Protein AF-A0A1G8VSN8-F1 (afdb_monomer_lite)

Secondary structure (DSSP, 8-state):
--EEESTT--S-HHHHHHHHHHTS-TT-EEEEEESS--HHHHHHHHHHHT-EEEEEESSTT-SSEEEEEEEEE--TTSEEEE-TTS-HHHHHHHHHHHHHTPPTT-EEEEEESS--HHHHHHHHHHTGGGEEEEEEEEETTEEEEEEEE--

Organism: NCBI:txid890420

Radius of gyration: 15.01 Å; chains: 1; bounding box: 35×28×38 Å

Sequence (151 aa):
MTDLDLRERDGEYREAIFNALSARDVGDRLTVVADRDIDPHLARYQIERSEALDWTYAEPDAEPRRLQIRTCGERDGLGAVDVRDLRPQRRHEVLLETFDELDAGEGFVLINDHDPKPLYHRFDAEEGPEFTWEYRQKSPGEFRALVGKAQ

pLDDT: mean 85.53, std 7.64, range [48.34, 94.25]

InterPro domains:
  IPR018720 Domain of unknown function DUF2249 [PF10006] (4-70)
  IPR018720 Domain of unknown function DUF2249 [PF10006] (81-148)

Structure (mmCIF, N/CA/C/O backbone):
data_AF-A0A1G8VSN8-F1
#
_entry.id   AF-A0A1G8VSN8-F1
#
loop_
_atom_site.group_PDB
_atom_site.id
_atom_site.type_symbol
_atom_site.label_atom_id
_atom_site.label_alt_id
_atom_site.label_comp_id
_atom_site.label_asym_id
_atom_site.label_entity_id
_atom_site.label_seq_id
_atom_site.pdbx_PDB_ins_code
_atom_site.Cartn_x
_atom_site.Cartn_y
_atom_site.Cartn_z
_atom_site.occupancy
_atom_site.B_iso_or_equiv
_atom_site.auth_seq_id
_atom_site.auth_comp_id
_atom_site.auth_asym_id
_atom_site.auth_atom_id
_atom_site.pdbx_PDB_model_num
ATOM 1 N N . MET A 1 1 ? 7.308 -10.479 -22.991 1.00 48.34 1 MET A N 1
ATOM 2 C CA . MET A 1 1 ? 7.814 -10.027 -21.681 1.00 48.34 1 MET A CA 1
ATOM 3 C C . MET A 1 1 ? 7.767 -8.519 -21.765 1.00 48.34 1 MET A C 1
ATOM 5 O O . MET A 1 1 ? 8.497 -7.968 -22.573 1.00 48.34 1 MET A O 1
ATOM 9 N N . THR A 1 2 ? 6.757 -7.899 -21.166 1.00 54.28 2 THR A N 1
ATOM 10 C CA . THR A 1 2 ? 6.488 -6.475 -21.393 1.00 54.28 2 THR A CA 1
ATOM 11 C C . THR A 1 2 ? 7.025 -5.711 -20.196 1.00 54.28 2 THR A C 1
ATOM 13 O O . THR A 1 2 ? 6.462 -5.810 -19.104 1.00 54.28 2 THR A O 1
ATOM 16 N N . ASP A 1 3 ? 8.126 -5.008 -20.428 1.00 79.12 3 ASP A N 1
ATOM 17 C CA . ASP A 1 3 ? 8.790 -4.110 -19.493 1.00 79.12 3 ASP A CA 1
ATOM 18 C C . ASP A 1 3 ? 8.271 -2.682 -19.745 1.00 79.12 3 ASP A C 1
ATOM 20 O O . ASP A 1 3 ? 8.406 -2.151 -20.848 1.00 79.12 3 ASP A O 1
ATOM 24 N N . LEU A 1 4 ? 7.619 -2.077 -18.750 1.00 85.94 4 LEU A N 1
ATOM 25 C CA . LEU A 1 4 ? 7.284 -0.654 -18.739 1.00 85.94 4 LEU A CA 1
ATOM 26 C C . LEU A 1 4 ? 8.438 0.090 -18.068 1.00 85.94 4 LEU A C 1
ATOM 28 O O . LEU A 1 4 ? 8.640 -0.032 -16.861 1.00 85.94 4 LEU A O 1
ATOM 32 N N . ASP A 1 5 ? 9.195 0.853 -18.849 1.00 86.50 5 ASP A N 1
ATOM 33 C CA . ASP A 1 5 ? 10.232 1.735 -18.320 1.00 86.50 5 ASP A CA 1
ATOM 34 C C . ASP A 1 5 ? 9.651 3.133 -18.096 1.00 86.50 5 ASP A C 1
ATOM 36 O O . ASP A 1 5 ? 9.269 3.824 -19.042 1.00 86.50 5 ASP A O 1
ATOM 40 N N . LEU A 1 6 ? 9.539 3.524 -16.829 1.00 84.88 6 LEU A N 1
ATOM 41 C CA . LEU A 1 6 ? 9.045 4.836 -16.425 1.00 84.88 6 LEU A CA 1
ATOM 42 C C . LEU A 1 6 ? 10.158 5.886 -16.391 1.00 84.88 6 LEU A C 1
ATOM 44 O O . LEU A 1 6 ? 9.853 7.069 -16.364 1.00 84.88 6 LEU A O 1
ATOM 48 N N . ARG A 1 7 ? 11.434 5.489 -16.449 1.00 81.56 7 ARG A N 1
ATOM 49 C CA . ARG A 1 7 ? 12.573 6.425 -16.400 1.00 81.56 7 ARG A CA 1
ATOM 50 C C . ARG A 1 7 ? 12.702 7.262 -17.667 1.00 81.56 7 ARG A C 1
ATOM 52 O O . ARG A 1 7 ? 13.267 8.345 -17.635 1.00 81.56 7 ARG A O 1
ATOM 59 N N . GLU A 1 8 ? 12.209 6.738 -18.786 1.00 70.44 8 GLU A N 1
ATOM 60 C CA . GLU A 1 8 ? 12.252 7.411 -20.088 1.00 70.44 8 GLU A CA 1
ATOM 61 C C . GLU A 1 8 ? 11.010 8.281 -20.349 1.00 70.44 8 GLU A C 1
ATOM 63 O O . GLU A 1 8 ? 10.821 8.765 -21.465 1.00 70.44 8 GLU A O 1
ATOM 68 N N . ARG A 1 9 ? 10.130 8.455 -19.352 1.00 72.69 9 ARG A N 1
ATOM 69 C CA . ARG A 1 9 ? 8.869 9.190 -19.498 1.00 72.69 9 ARG A CA 1
ATOM 70 C C . ARG A 1 9 ? 8.888 10.476 -18.689 1.00 72.69 9 ARG A C 1
ATOM 72 O O . ARG A 1 9 ? 9.071 10.443 -17.480 1.00 72.69 9 ARG A O 1
ATOM 79 N N . ASP A 1 10 ? 8.607 11.595 -19.347 1.00 60.56 10 ASP A N 1
ATOM 80 C CA . ASP A 1 10 ? 8.426 12.879 -18.677 1.00 60.56 10 ASP A CA 1
ATOM 81 C C . ASP A 1 10 ? 6.974 13.032 -18.187 1.00 60.56 10 ASP A C 1
ATOM 83 O O . ASP A 1 10 ? 6.034 13.091 -18.974 1.00 60.56 10 ASP A O 1
ATOM 87 N N . GLY A 1 11 ? 6.789 13.104 -16.868 1.00 65.69 11 GLY A N 1
ATOM 88 C CA . GLY A 1 11 ? 5.605 13.680 -16.211 1.00 65.69 11 GLY A CA 1
ATOM 89 C C . GLY A 1 11 ? 4.333 12.823 -16.115 1.00 65.69 11 GLY A C 1
ATOM 90 O O . GLY A 1 11 ? 3.591 12.991 -15.153 1.00 65.69 11 GLY A O 1
ATOM 91 N N . GLU A 1 12 ? 4.083 11.884 -17.031 1.00 77.31 12 GLU A N 1
ATOM 92 C CA . GLU A 1 12 ? 2.798 11.149 -17.112 1.00 77.31 12 GLU A CA 1
ATOM 93 C C . GLU A 1 12 ? 2.873 9.696 -16.601 1.00 77.31 12 GLU A C 1
ATOM 95 O O . GLU A 1 12 ? 2.413 8.746 -17.240 1.00 77.31 12 GLU A O 1
ATOM 100 N N . TYR A 1 13 ? 3.464 9.498 -15.419 1.00 80.12 13 TYR A N 1
ATOM 101 C CA . TYR A 1 13 ? 3.669 8.165 -14.829 1.00 80.12 13 TYR A CA 1
ATOM 102 C C . TYR A 1 13 ? 2.355 7.447 -14.523 1.00 80.12 13 TYR A C 1
ATOM 104 O O . TYR A 1 13 ? 2.194 6.276 -14.873 1.00 80.12 13 TYR A O 1
ATOM 112 N N . ARG A 1 14 ? 1.398 8.158 -13.913 1.00 84.62 14 ARG A N 1
ATOM 113 C CA . ARG A 1 14 ? 0.086 7.606 -13.556 1.00 84.62 14 ARG A CA 1
ATOM 114 C C . ARG A 1 14 ? -0.635 7.073 -14.787 1.00 84.62 14 ARG A C 1
ATOM 116 O O . ARG A 1 14 ? -1.046 5.918 -14.797 1.00 84.62 14 ARG A O 1
ATOM 123 N N . GLU A 1 15 ? -0.755 7.884 -15.834 1.00 87.06 15 GLU A N 1
ATOM 124 C CA . GLU A 1 15 ? -1.462 7.475 -17.047 1.00 87.06 15 GLU A CA 1
ATOM 125 C C . GLU A 1 15 ? -0.763 6.291 -17.730 1.00 87.06 15 GLU A C 1
ATOM 127 O O . GLU A 1 15 ? -1.418 5.330 -18.135 1.00 87.06 15 GLU A O 1
ATOM 132 N N . ALA A 1 16 ? 0.573 6.301 -17.789 1.00 88.31 16 ALA A N 1
ATOM 133 C CA . ALA A 1 16 ? 1.341 5.195 -18.353 1.00 88.31 16 ALA A CA 1
ATOM 134 C C . ALA A 1 16 ? 1.110 3.876 -17.595 1.00 88.31 16 ALA A C 1
ATOM 136 O O . ALA A 1 16 ? 0.886 2.840 -18.226 1.00 88.31 16 ALA A O 1
ATOM 137 N N . ILE A 1 17 ? 1.128 3.913 -16.258 1.00 89.12 17 ILE A N 1
ATOM 138 C CA . ILE A 1 17 ? 0.837 2.756 -15.400 1.00 89.12 17 ILE A CA 1
ATOM 139 C C . ILE A 1 17 ? -0.596 2.275 -15.643 1.00 89.12 17 ILE A C 1
ATO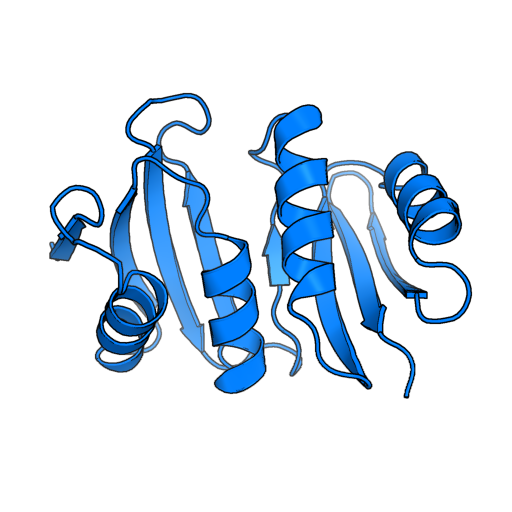M 141 O O . ILE A 1 17 ? -0.811 1.097 -15.927 1.00 89.12 17 ILE A O 1
ATOM 145 N N . PHE A 1 18 ? -1.568 3.186 -15.598 1.00 89.94 18 PHE A N 1
ATOM 146 C CA . PHE A 1 18 ? -2.983 2.864 -15.765 1.00 89.94 18 PHE A CA 1
ATOM 147 C C . PHE A 1 18 ? -3.257 2.226 -17.124 1.00 89.94 18 PHE A C 1
ATOM 149 O O . PHE A 1 18 ? -3.904 1.181 -17.187 1.00 89.94 18 PHE A O 1
ATOM 156 N N . ASN A 1 19 ? -2.736 2.803 -18.206 1.00 89.19 19 ASN A N 1
ATOM 157 C CA . ASN A 1 19 ? -2.885 2.262 -19.555 1.00 89.19 19 ASN A CA 1
ATOM 158 C C . ASN A 1 19 ? -2.220 0.884 -19.686 1.00 89.19 19 ASN A C 1
ATOM 160 O O . ASN A 1 19 ? -2.800 -0.028 -20.276 1.00 89.19 19 ASN A O 1
ATOM 164 N N . ALA A 1 20 ? -1.029 0.702 -19.106 1.00 89.38 20 ALA A N 1
ATOM 165 C CA . ALA A 1 20 ? -0.316 -0.572 -19.153 1.00 89.38 20 ALA A CA 1
ATOM 166 C C . ALA A 1 20 ? -1.026 -1.688 -18.370 1.00 89.38 20 ALA A C 1
ATOM 168 O O . ALA A 1 20 ? -0.967 -2.846 -18.792 1.00 89.38 20 ALA A O 1
ATOM 169 N N . LEU A 1 21 ? -1.669 -1.361 -17.248 1.00 88.38 21 LEU A N 1
ATOM 170 C CA . LEU A 1 21 ? -2.432 -2.311 -16.436 1.00 88.38 21 LEU A CA 1
ATOM 171 C C . LEU A 1 21 ? -3.806 -2.607 -17.047 1.00 88.38 21 LEU A C 1
ATOM 173 O O . LEU A 1 21 ? -4.178 -3.768 -17.146 1.00 88.38 21 LEU A O 1
ATOM 177 N N . SER A 1 22 ? -4.504 -1.588 -17.554 1.00 86.19 22 SER A N 1
ATOM 178 C CA . SER A 1 22 ? -5.846 -1.734 -18.150 1.00 86.19 22 SER A CA 1
ATOM 179 C C . SER A 1 22 ? -5.866 -2.598 -19.410 1.00 86.19 22 SER A C 1
ATOM 181 O O . SER A 1 22 ? -6.899 -3.148 -19.770 1.00 86.19 22 SER A O 1
ATOM 183 N N . ALA A 1 23 ? -4.746 -2.670 -20.129 1.00 86.44 23 ALA A N 1
ATOM 184 C CA . ALA A 1 23 ? -4.620 -3.469 -21.344 1.00 86.44 23 ALA A CA 1
ATOM 185 C C . ALA A 1 23 ? -4.331 -4.959 -21.072 1.00 86.44 23 ALA A C 1
ATOM 187 O O . ALA A 1 23 ? -4.045 -5.694 -22.018 1.00 86.44 23 ALA A O 1
ATOM 188 N N . ARG A 1 24 ? -4.323 -5.389 -19.804 1.00 85.62 24 ARG A N 1
ATOM 189 C CA . ARG A 1 24 ? -3.935 -6.739 -19.381 1.00 85.62 24 ARG A CA 1
ATOM 190 C C . ARG A 1 24 ? -5.102 -7.540 -18.840 1.00 85.62 24 ARG A C 1
ATOM 192 O O . ARG A 1 24 ? -6.012 -6.993 -18.227 1.00 85.62 24 ARG A O 1
ATOM 199 N N . ASP A 1 25 ? -4.996 -8.852 -18.995 1.00 86.06 25 ASP A N 1
ATOM 200 C CA . ASP A 1 25 ? -5.948 -9.798 -18.434 1.00 86.06 25 ASP A CA 1
ATOM 201 C C . ASP A 1 25 ? -5.573 -10.189 -16.995 1.00 86.06 25 ASP A C 1
ATOM 203 O O . ASP A 1 25 ? -4.428 -10.073 -16.541 1.00 86.06 25 ASP A O 1
ATOM 207 N N . VAL A 1 26 ? -6.549 -10.708 -16.251 1.00 86.19 26 VAL A N 1
ATOM 208 C CA . VAL A 1 26 ? -6.309 -11.251 -14.910 1.00 86.19 26 VAL A CA 1
ATOM 209 C C . VAL A 1 26 ? -5.305 -12.404 -14.980 1.00 86.19 26 VAL A C 1
ATOM 211 O O . VAL A 1 26 ? -5.484 -13.379 -15.706 1.00 86.19 26 VAL A O 1
ATOM 214 N N . GLY A 1 27 ? -4.262 -12.322 -14.160 1.00 85.69 27 GLY A N 1
ATOM 215 C CA . GLY A 1 27 ? -3.158 -13.273 -14.103 1.00 85.69 27 GLY A CA 1
ATOM 216 C C . GLY A 1 27 ? -1.904 -12.812 -14.844 1.00 85.69 27 GLY A C 1
ATOM 217 O O . GLY A 1 27 ? -0.832 -13.369 -14.574 1.00 85.69 27 GLY A O 1
ATOM 218 N N . ASP A 1 28 ? -2.010 -11.789 -15.694 1.00 89.56 28 ASP A N 1
ATOM 219 C CA . ASP A 1 28 ? -0.871 -11.230 -16.411 1.00 89.56 28 ASP A CA 1
ATOM 220 C C . ASP A 1 28 ? 0.132 -10.566 -15.475 1.00 89.56 28 ASP A C 1
ATOM 222 O O . ASP A 1 28 ? -0.187 -10.098 -14.379 1.00 89.56 28 ASP A O 1
ATOM 226 N N . ARG A 1 29 ? 1.382 -10.517 -15.946 1.00 90.44 29 ARG A N 1
ATOM 227 C CA . ARG A 1 29 ? 2.481 -9.841 -15.260 1.00 90.44 29 ARG A CA 1
ATOM 228 C C . ARG A 1 29 ? 2.990 -8.650 -16.063 1.00 90.44 29 ARG A C 1
ATOM 230 O O . ARG A 1 29 ? 3.116 -8.692 -17.293 1.00 90.44 29 ARG A O 1
ATOM 237 N N . LEU A 1 30 ? 3.314 -7.586 -15.349 1.00 90.94 30 LEU A N 1
ATOM 238 C CA . LEU A 1 30 ? 3.970 -6.391 -15.850 1.00 90.94 30 LEU A CA 1
ATOM 239 C C . LEU A 1 30 ? 5.259 -6.189 -15.062 1.00 90.94 30 LEU A C 1
ATOM 241 O O . LEU A 1 30 ? 5.226 -6.087 -13.840 1.00 90.94 30 LEU A O 1
ATOM 245 N N . THR A 1 31 ? 6.388 -6.107 -15.759 1.00 92.25 31 THR A N 1
ATOM 246 C CA . THR A 1 31 ? 7.618 -5.616 -15.136 1.00 92.25 31 THR A CA 1
ATOM 247 C C . THR A 1 31 ? 7.634 -4.104 -15.283 1.00 92.25 31 THR A C 1
ATOM 249 O O . THR A 1 31 ? 7.506 -3.610 -16.401 1.00 92.25 31 THR A O 1
ATOM 252 N N . VAL A 1 32 ? 7.796 -3.373 -14.185 1.00 90.56 32 VAL A N 1
ATOM 253 C CA . VAL A 1 32 ? 7.971 -1.917 -14.198 1.00 90.56 32 VAL A CA 1
ATOM 254 C C . VAL A 1 32 ? 9.363 -1.574 -13.698 1.00 90.56 32 VAL A C 1
ATOM 256 O O . VAL A 1 32 ? 9.822 -2.139 -12.704 1.00 90.56 32 VAL A O 1
ATOM 259 N N . VAL A 1 33 ? 10.034 -0.655 -14.388 1.00 90.75 33 VAL A N 1
ATOM 260 C CA . VAL A 1 33 ? 11.292 -0.054 -13.941 1.00 90.75 33 VAL A CA 1
ATOM 261 C C . VAL A 1 33 ? 11.043 1.423 -13.669 1.00 90.75 33 VAL A C 1
ATOM 263 O O . VAL A 1 33 ? 10.606 2.144 -14.562 1.00 90.75 33 VAL A O 1
ATOM 266 N N . ALA A 1 34 ? 11.311 1.867 -12.443 1.00 87.75 34 ALA A N 1
ATOM 267 C CA . ALA A 1 34 ? 11.060 3.233 -11.997 1.00 87.75 34 ALA A CA 1
ATOM 268 C C . ALA A 1 34 ? 12.236 3.770 -11.172 1.00 87.75 34 ALA A C 1
ATOM 270 O O . ALA A 1 34 ? 12.860 3.053 -10.393 1.00 87.75 34 ALA A O 1
ATOM 271 N N . ASP A 1 35 ? 12.539 5.051 -11.329 1.00 86.00 35 ASP A N 1
ATOM 272 C CA . ASP A 1 35 ? 13.496 5.796 -10.501 1.00 86.00 35 ASP A CA 1
ATOM 273 C C . ASP A 1 35 ? 12.847 6.402 -9.240 1.00 86.00 35 ASP A C 1
ATOM 275 O O . ASP A 1 35 ? 13.533 7.010 -8.424 1.00 86.00 35 ASP A O 1
ATOM 279 N N . ARG A 1 36 ? 11.542 6.184 -9.049 1.00 83.38 36 ARG A N 1
ATOM 280 C CA . ARG A 1 36 ? 10.707 6.722 -7.967 1.00 83.38 36 ARG A CA 1
ATOM 281 C C . ARG A 1 36 ? 9.752 5.671 -7.405 1.00 83.38 36 ARG A C 1
ATOM 283 O O . ARG A 1 36 ? 9.615 4.590 -7.985 1.00 83.38 36 ARG A O 1
ATOM 290 N N . ASP A 1 37 ? 9.110 5.996 -6.292 1.00 82.69 37 ASP A N 1
ATOM 291 C CA . ASP A 1 37 ? 8.025 5.204 -5.718 1.00 82.69 37 ASP A CA 1
ATOM 292 C C . ASP A 1 37 ? 6.772 5.299 -6.596 1.00 82.69 37 ASP A C 1
ATOM 294 O O . ASP A 1 37 ? 6.429 6.366 -7.100 1.00 82.69 37 ASP A O 1
ATOM 298 N N . ILE A 1 38 ? 6.135 4.156 -6.855 1.00 86.56 38 ILE A N 1
ATOM 299 C CA . ILE A 1 38 ? 4.935 4.074 -7.708 1.00 86.56 38 ILE A CA 1
ATOM 300 C C . ILE A 1 38 ? 3.772 3.367 -7.011 1.00 86.56 38 ILE A C 1
ATOM 302 O O . ILE A 1 38 ? 2.681 3.293 -7.569 1.00 86.56 38 ILE A O 1
ATOM 306 N N . ASP A 1 39 ? 3.996 2.834 -5.811 1.00 87.31 39 ASP A N 1
ATOM 307 C CA . ASP A 1 39 ? 3.009 2.140 -4.987 1.00 87.31 39 ASP A CA 1
ATOM 308 C C . ASP A 1 39 ? 1.753 2.985 -4.734 1.00 87.31 39 ASP A C 1
ATOM 310 O O . ASP A 1 39 ? 0.672 2.410 -4.866 1.00 87.31 39 ASP A O 1
ATOM 314 N N . PRO A 1 40 ? 1.835 4.314 -4.481 1.00 85.56 40 PRO A N 1
ATOM 315 C CA . PRO A 1 40 ? 0.640 5.153 -4.363 1.00 85.56 40 PRO A CA 1
ATOM 316 C C . PRO A 1 40 ? -0.223 5.099 -5.628 1.00 85.56 40 PRO A C 1
ATOM 318 O O . PRO A 1 40 ? -1.421 4.837 -5.570 1.00 85.56 40 PRO A O 1
ATOM 321 N N . HIS A 1 41 ? 0.400 5.171 -6.809 1.00 88.69 41 HIS A N 1
ATOM 322 C CA . HIS A 1 41 ? -0.315 5.066 -8.082 1.00 88.69 41 HIS A CA 1
ATOM 323 C C . HIS A 1 41 ? -0.914 3.673 -8.323 1.00 88.69 41 HIS A C 1
ATOM 325 O O . HIS A 1 41 ? -1.973 3.559 -8.945 1.00 88.69 41 HIS A O 1
ATOM 331 N N . LEU A 1 42 ? -0.265 2.608 -7.838 1.00 89.38 42 LEU A N 1
ATOM 332 C CA . LEU A 1 42 ? -0.820 1.252 -7.888 1.00 89.38 42 LEU A CA 1
ATOM 333 C C . LEU A 1 42 ? -2.006 1.110 -6.935 1.00 89.38 42 LEU A C 1
ATOM 335 O O . LEU A 1 42 ? -3.028 0.548 -7.319 1.00 89.38 42 LEU A O 1
ATOM 339 N N . ALA A 1 43 ? -1.910 1.645 -5.720 1.00 86.75 43 ALA A N 1
ATOM 340 C CA . ALA A 1 43 ? -3.018 1.703 -4.776 1.00 86.75 43 ALA A CA 1
ATOM 341 C C . ALA A 1 43 ? -4.208 2.471 -5.367 1.00 86.75 43 ALA A C 1
ATOM 343 O O . ALA A 1 43 ? -5.325 1.949 -5.381 1.00 86.75 43 ALA A O 1
ATOM 344 N N . ARG A 1 44 ? -3.956 3.642 -5.964 1.00 87.94 44 ARG A N 1
ATOM 345 C CA . ARG A 1 44 ? -4.977 4.443 -6.645 1.00 87.94 44 ARG A CA 1
ATOM 346 C C . ARG A 1 44 ? -5.634 3.686 -7.794 1.00 87.94 44 ARG A C 1
ATOM 348 O O . ARG A 1 44 ? -6.855 3.723 -7.915 1.00 87.94 44 ARG A O 1
ATOM 355 N N . TYR A 1 45 ? -4.859 2.969 -8.613 1.00 89.50 45 TYR A N 1
ATOM 356 C CA . TYR A 1 45 ? -5.416 2.119 -9.671 1.00 89.50 45 TYR A CA 1
ATOM 357 C C . TYR A 1 45 ? -6.389 1.087 -9.102 1.00 89.50 45 TYR A C 1
ATOM 359 O O . TYR A 1 45 ? -7.480 0.918 -9.642 1.00 89.50 45 TYR A O 1
ATOM 367 N N . GLN A 1 46 ? -6.018 0.423 -8.004 1.00 88.38 46 GLN A N 1
ATOM 368 C CA . GLN A 1 46 ? -6.868 -0.602 -7.406 1.00 88.38 46 GLN A CA 1
ATOM 369 C C . GLN A 1 46 ? -8.187 -0.036 -6.879 1.00 88.38 46 GLN A C 1
ATOM 371 O O . GLN A 1 46 ? -9.229 -0.657 -7.066 1.00 88.38 46 GLN A O 1
ATOM 376 N N . ILE A 1 47 ? -8.148 1.142 -6.253 1.00 85.38 47 ILE A N 1
ATOM 377 C CA . ILE A 1 47 ? -9.340 1.831 -5.745 1.00 85.38 47 ILE A CA 1
ATOM 378 C C . ILE A 1 47 ? -10.244 2.244 -6.915 1.00 85.38 47 ILE A C 1
ATOM 380 O O . ILE A 1 47 ? -11.415 1.872 -6.952 1.00 85.38 47 ILE A O 1
ATOM 384 N N . GLU A 1 48 ? -9.692 2.924 -7.925 1.00 86.81 48 GLU A N 1
ATOM 385 C CA . GLU A 1 48 ? -10.476 3.443 -9.055 1.00 86.81 48 GLU A CA 1
ATOM 386 C C . GLU A 1 48 ? -11.029 2.347 -9.969 1.00 86.81 48 GLU A C 1
ATOM 388 O O . GLU A 1 48 ? -12.101 2.506 -10.555 1.00 86.81 48 GLU A O 1
ATOM 393 N N . ARG A 1 49 ? -10.300 1.240 -10.133 1.00 85.19 49 ARG A N 1
ATOM 394 C CA . ARG A 1 49 ? -10.711 0.130 -11.003 1.00 85.19 49 ARG A CA 1
ATOM 395 C C . ARG A 1 49 ? -11.395 -1.005 -10.263 1.00 85.19 49 ARG A C 1
ATOM 397 O O . ARG A 1 49 ? -11.914 -1.897 -10.923 1.00 85.19 49 ARG A O 1
ATOM 404 N N . SER A 1 50 ? -11.411 -0.978 -8.928 1.00 81.06 50 SER A N 1
ATOM 405 C CA . SER A 1 50 ? -11.840 -2.118 -8.104 1.00 81.06 50 SER A CA 1
ATOM 406 C C . SER A 1 50 ? -11.117 -3.423 -8.487 1.00 81.06 50 SER A C 1
ATOM 408 O O . SER A 1 50 ? -11.650 -4.523 -8.357 1.00 81.06 50 SER A O 1
ATOM 410 N N . GLU A 1 51 ? -9.881 -3.304 -8.976 1.00 83.44 51 GLU A N 1
ATOM 411 C CA . GLU A 1 51 ? -9.034 -4.416 -9.398 1.00 83.44 51 GLU A CA 1
ATOM 412 C C . GLU A 1 51 ? -7.890 -4.565 -8.411 1.00 83.44 51 GLU A C 1
ATOM 414 O O . GLU A 1 51 ? -7.168 -3.615 -8.160 1.00 83.44 51 GLU A O 1
ATOM 419 N N . ALA A 1 52 ? -7.669 -5.759 -7.884 1.00 85.12 52 ALA A N 1
ATOM 420 C CA . ALA A 1 52 ? -6.543 -6.037 -7.018 1.00 85.12 52 ALA A CA 1
ATOM 421 C C . ALA A 1 52 ? -5.268 -6.270 -7.828 1.00 85.12 52 ALA A C 1
ATOM 423 O O . AL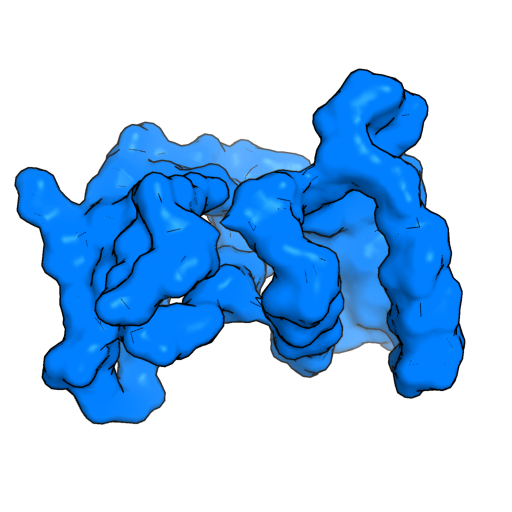A A 1 52 ? -5.248 -7.010 -8.823 1.00 85.12 52 ALA A O 1
ATOM 424 N N . LEU A 1 53 ? -4.181 -5.693 -7.332 1.00 88.69 53 LEU A N 1
ATOM 425 C CA . LEU A 1 53 ? -2.837 -5.899 -7.842 1.00 88.69 53 LEU A CA 1
ATOM 426 C C . LEU A 1 53 ? -1.995 -6.534 -6.741 1.00 88.69 53 LEU A C 1
ATOM 428 O O . LEU A 1 53 ? -2.037 -6.101 -5.596 1.00 88.69 53 LEU A O 1
ATOM 432 N N . ASP A 1 54 ? -1.193 -7.529 -7.105 1.00 87.94 54 ASP A N 1
ATOM 433 C CA . ASP A 1 54 ? -0.112 -8.013 -6.248 1.00 87.94 54 ASP A CA 1
ATOM 434 C C . ASP A 1 54 ? 1.204 -7.565 -6.896 1.00 87.94 54 ASP A C 1
ATOM 436 O O . ASP A 1 54 ? 1.458 -7.911 -8.052 1.00 87.94 54 ASP A O 1
ATOM 440 N N . TRP A 1 55 ? 2.048 -6.807 -6.195 1.00 90.12 55 TRP A N 1
ATOM 441 C CA . TRP A 1 55 ? 3.374 -6.451 -6.703 1.00 90.12 55 TRP A CA 1
ATOM 442 C C . TRP A 1 55 ? 4.492 -6.852 -5.755 1.00 90.12 55 TRP A C 1
ATOM 444 O O . TRP A 1 55 ? 4.324 -6.933 -4.543 1.00 90.12 55 TRP A O 1
ATOM 454 N N . THR A 1 56 ? 5.652 -7.132 -6.338 1.00 88.50 56 THR A N 1
ATOM 455 C CA . THR A 1 56 ? 6.855 -7.524 -5.605 1.00 88.50 56 THR A CA 1
ATOM 456 C C . THR A 1 56 ? 8.056 -6.804 -6.186 1.00 88.50 56 THR A C 1
ATOM 458 O O . THR A 1 56 ? 8.217 -6.716 -7.407 1.00 88.50 56 THR A O 1
ATOM 461 N N . TYR A 1 57 ? 8.926 -6.320 -5.310 1.00 86.25 57 TYR A N 1
ATOM 462 C CA . TYR A 1 57 ? 10.202 -5.745 -5.699 1.00 86.25 57 TYR A CA 1
ATOM 463 C C . TYR A 1 57 ? 11.190 -6.856 -6.027 1.00 86.25 57 TYR A C 1
ATOM 465 O O . TYR A 1 57 ? 11.433 -7.733 -5.205 1.00 86.25 57 TYR A O 1
ATOM 473 N N . ALA A 1 58 ? 11.787 -6.812 -7.218 1.00 85.81 58 ALA A N 1
ATOM 474 C CA . ALA A 1 58 ? 12.899 -7.703 -7.538 1.00 85.81 58 ALA A CA 1
ATOM 475 C C . ALA A 1 58 ? 14.084 -7.419 -6.602 1.00 85.81 58 ALA A C 1
ATOM 477 O O . ALA A 1 58 ? 14.678 -8.337 -6.046 1.00 85.81 58 ALA A O 1
ATOM 478 N N . GLU A 1 59 ? 14.376 -6.132 -6.406 1.00 83.25 59 GLU A N 1
ATOM 479 C CA . GLU A 1 59 ? 15.386 -5.623 -5.485 1.00 83.25 59 GLU A CA 1
ATOM 480 C C . GLU A 1 59 ? 14.839 -4.322 -4.860 1.00 83.25 59 GLU A C 1
ATOM 482 O O . GLU A 1 59 ? 14.815 -3.291 -5.536 1.00 83.25 59 GLU A O 1
ATOM 487 N N . PRO A 1 60 ? 14.343 -4.342 -3.608 1.00 75.56 60 PRO A N 1
ATOM 488 C CA . PRO A 1 60 ? 13.636 -3.201 -3.006 1.00 75.56 60 PRO A CA 1
ATOM 489 C C . PRO A 1 60 ? 14.522 -1.972 -2.764 1.00 75.56 60 PRO A C 1
ATOM 491 O O . PRO A 1 60 ? 13.998 -0.865 -2.639 1.00 75.56 60 PRO A O 1
ATOM 494 N N . ASP A 1 61 ? 15.841 -2.167 -2.727 1.00 78.81 61 ASP A N 1
ATOM 495 C CA . ASP A 1 61 ? 16.846 -1.122 -2.502 1.00 78.81 61 ASP A CA 1
ATOM 496 C C . ASP A 1 61 ? 17.628 -0.740 -3.768 1.00 78.81 61 ASP A C 1
ATOM 498 O O . ASP A 1 61 ? 18.525 0.098 -3.702 1.00 78.81 61 ASP A O 1
ATOM 502 N N . ALA A 1 62 ? 17.351 -1.379 -4.909 1.00 81.94 62 ALA A N 1
ATOM 503 C CA . ALA A 1 62 ? 18.057 -1.074 -6.147 1.00 81.94 62 ALA A CA 1
ATOM 504 C C . ALA A 1 62 ? 17.523 0.212 -6.784 1.00 81.94 62 ALA A C 1
ATOM 506 O O . ALA A 1 62 ? 16.315 0.449 -6.831 1.00 81.94 62 ALA A O 1
ATOM 507 N N . GLU A 1 63 ? 18.438 0.996 -7.353 1.00 80.00 63 GLU A N 1
ATOM 508 C CA . GLU A 1 63 ? 18.113 2.132 -8.208 1.00 80.00 63 GLU A CA 1
ATOM 509 C C . GLU A 1 63 ? 18.663 1.881 -9.625 1.00 80.00 63 GLU A C 1
ATOM 511 O O . GLU A 1 63 ? 19.873 1.701 -9.794 1.00 80.00 63 GLU A O 1
ATOM 516 N N . PRO A 1 64 ? 17.804 1.843 -10.662 1.00 85.19 64 PRO A N 1
ATOM 517 C CA . PRO A 1 64 ? 16.352 2.005 -10.601 1.00 85.19 64 PRO A CA 1
ATOM 518 C C . PRO A 1 64 ? 15.636 0.781 -10.018 1.00 85.19 64 PRO A C 1
ATOM 520 O O . PRO A 1 64 ? 16.064 -0.363 -10.187 1.00 85.19 64 PRO A O 1
ATOM 523 N N . ARG A 1 65 ? 14.492 1.036 -9.389 1.00 86.25 65 ARG A N 1
ATOM 524 C CA . ARG A 1 65 ? 13.645 0.020 -8.769 1.00 86.25 65 ARG A CA 1
ATOM 525 C C . ARG A 1 65 ? 12.985 -0.804 -9.860 1.00 86.25 65 ARG A C 1
ATOM 527 O O . ARG A 1 65 ? 12.477 -0.262 -10.842 1.00 86.25 65 ARG A O 1
ATOM 534 N N . ARG A 1 66 ? 12.955 -2.120 -9.671 1.00 89.75 66 ARG A N 1
ATOM 535 C CA . ARG A 1 66 ? 12.257 -3.045 -10.567 1.00 89.75 66 ARG A CA 1
ATOM 536 C C . ARG A 1 66 ? 11.182 -3.786 -9.794 1.00 89.75 66 ARG A C 1
ATOM 538 O O . ARG A 1 66 ? 11.486 -4.473 -8.820 1.00 89.75 66 ARG A O 1
ATOM 545 N N . LEU A 1 67 ? 9.947 -3.681 -10.265 1.00 90.94 67 LEU A N 1
ATOM 546 C CA . LEU A 1 67 ? 8.779 -4.306 -9.662 1.00 90.94 67 LEU A CA 1
ATOM 547 C C . LEU A 1 67 ? 8.149 -5.276 -10.659 1.00 90.94 67 LEU A C 1
ATOM 549 O O . LEU A 1 67 ? 8.079 -4.986 -11.853 1.00 90.94 67 LEU A O 1
ATOM 553 N N . GLN A 1 68 ? 7.674 -6.419 -10.176 1.00 91.25 68 GLN A N 1
ATOM 554 C CA . GLN A 1 68 ? 6.764 -7.283 -10.922 1.00 91.25 68 GLN A CA 1
ATOM 555 C C . GLN A 1 68 ? 5.367 -7.093 -10.362 1.00 91.25 68 GLN A C 1
ATOM 557 O O . GLN A 1 68 ? 5.117 -7.447 -9.216 1.00 91.25 68 GLN A O 1
ATOM 562 N N . ILE A 1 69 ? 4.475 -6.550 -11.178 1.00 91.69 69 ILE A N 1
ATOM 563 C CA . ILE A 1 69 ? 3.067 -6.353 -10.855 1.00 91.69 69 ILE A CA 1
ATOM 564 C C . ILE A 1 69 ? 2.282 -7.475 -11.514 1.00 91.69 69 ILE A C 1
ATOM 566 O O . ILE A 1 69 ? 2.513 -7.810 -12.679 1.00 91.69 69 ILE A O 1
ATOM 570 N N . ARG A 1 70 ? 1.347 -8.056 -10.779 1.00 90.81 70 ARG A N 1
ATOM 571 C CA . ARG A 1 70 ? 0.419 -9.067 -11.257 1.00 90.81 70 ARG A CA 1
ATOM 572 C C . ARG A 1 70 ? -1.003 -8.554 -11.099 1.00 90.81 70 ARG A C 1
ATOM 574 O O . ARG A 1 70 ? -1.406 -8.192 -9.997 1.00 90.81 70 ARG A O 1
ATOM 581 N N . THR A 1 71 ? -1.766 -8.590 -12.185 1.00 88.56 71 THR A N 1
ATOM 582 C CA . THR A 1 71 ? -3.202 -8.302 -12.142 1.00 88.56 71 THR A CA 1
ATOM 583 C C . THR A 1 71 ? -3.918 -9.500 -11.531 1.00 88.56 71 THR A C 1
ATOM 585 O O . THR A 1 71 ? -3.804 -10.617 -12.037 1.00 88.56 71 THR A O 1
ATOM 588 N N . CYS A 1 72 ? -4.635 -9.302 -10.428 1.00 82.38 72 CYS A N 1
ATOM 589 C CA . CYS A 1 72 ? -5.288 -10.381 -9.683 1.00 82.38 72 CYS A CA 1
ATOM 590 C C . CYS A 1 72 ? -6.819 -10.380 -9.808 1.00 82.38 72 CYS A C 1
ATOM 592 O O . CYS A 1 72 ? -7.449 -11.315 -9.316 1.00 82.38 72 CYS A O 1
ATOM 594 N N . GLY A 1 73 ? -7.396 -9.411 -10.529 1.00 76.94 73 GLY A N 1
ATOM 595 C CA . GLY A 1 73 ? -8.846 -9.249 -10.678 1.00 76.94 73 GLY A CA 1
ATOM 596 C C . GLY A 1 73 ? -9.478 -8.670 -9.415 1.00 76.94 73 GLY A C 1
ATOM 597 O O . GLY A 1 73 ? -8.775 -8.150 -8.560 1.00 76.94 73 GLY A O 1
ATOM 598 N N . GLU A 1 74 ? -10.796 -8.750 -9.270 1.00 68.00 74 GLU A N 1
ATOM 599 C CA . GLU A 1 74 ? -11.500 -8.202 -8.103 1.00 68.00 74 GLU A CA 1
ATOM 600 C C . GLU A 1 74 ? -11.104 -8.942 -6.801 1.00 68.00 74 GLU A C 1
ATOM 602 O O . GLU A 1 74 ? -11.212 -10.169 -6.711 1.00 68.00 74 GLU A O 1
ATOM 607 N N . ARG A 1 75 ? -10.650 -8.209 -5.771 1.00 62.81 75 ARG A N 1
ATOM 608 C CA . ARG A 1 75 ? -10.557 -8.711 -4.384 1.00 62.81 75 ARG A CA 1
ATOM 609 C C . ARG A 1 75 ? -11.137 -7.692 -3.415 1.00 62.81 75 ARG A C 1
ATOM 611 O O . ARG A 1 75 ? -10.742 -6.536 -3.463 1.00 62.81 75 ARG A O 1
ATOM 618 N N . ASP A 1 76 ? -12.029 -8.152 -2.534 1.00 57.00 76 ASP A N 1
ATOM 619 C CA . ASP A 1 76 ? -12.568 -7.470 -1.336 1.00 57.00 76 ASP A CA 1
ATOM 620 C C . ASP A 1 76 ? -13.002 -5.989 -1.476 1.00 57.00 76 ASP A C 1
ATOM 622 O O . ASP A 1 76 ? -13.249 -5.320 -0.475 1.00 57.00 76 ASP A O 1
ATOM 626 N N . GLY A 1 77 ? -13.146 -5.470 -2.700 1.00 60.88 77 GLY A N 1
ATOM 627 C CA . GLY A 1 77 ? -13.626 -4.117 -2.997 1.00 60.88 77 GLY A CA 1
ATOM 628 C C . GLY A 1 77 ? -12.698 -2.970 -2.576 1.00 60.88 77 GLY A C 1
ATOM 629 O O . GLY A 1 77 ? -13.065 -1.816 -2.767 1.00 60.88 77 GLY A O 1
ATOM 630 N N . LEU A 1 78 ? -11.521 -3.253 -2.008 1.00 69.12 78 LEU A N 1
ATOM 631 C CA . LEU A 1 78 ? -10.574 -2.251 -1.510 1.00 69.12 78 LEU A CA 1
ATOM 632 C C . LEU A 1 78 ? -9.160 -2.599 -1.980 1.00 69.12 78 LEU A C 1
ATOM 634 O O . LEU A 1 78 ? -8.726 -3.747 -1.858 1.00 69.12 78 LEU A O 1
ATOM 638 N N . GLY A 1 79 ? -8.432 -1.605 -2.498 1.00 80.06 79 GLY A N 1
ATOM 639 C CA . GLY A 1 79 ? -7.045 -1.788 -2.930 1.00 80.06 79 GLY A CA 1
ATOM 640 C C . GLY A 1 79 ? -6.146 -2.221 -1.773 1.00 80.06 79 GLY A C 1
ATOM 641 O O . GLY A 1 79 ? -6.369 -1.811 -0.638 1.00 80.06 79 GLY A O 1
ATOM 642 N N . ALA A 1 80 ? -5.138 -3.056 -2.031 1.00 85.81 80 ALA A N 1
ATOM 643 C CA . ALA A 1 80 ? -4.202 -3.518 -1.005 1.00 85.81 80 ALA A CA 1
ATOM 644 C C . ALA A 1 80 ? -2.785 -2.995 -1.265 1.00 85.81 80 ALA A C 1
ATOM 646 O O . ALA A 1 80 ? -2.333 -2.966 -2.406 1.00 85.81 80 ALA A O 1
ATOM 647 N N . VAL A 1 81 ? -2.074 -2.610 -0.207 1.00 87.81 81 VAL A N 1
ATOM 648 C CA . VAL A 1 81 ? -0.679 -2.159 -0.256 1.00 87.81 81 VAL A CA 1
ATOM 649 C C . VAL A 1 81 ? 0.155 -3.075 0.629 1.00 87.81 81 VAL A C 1
ATOM 651 O O . VAL A 1 81 ? 0.040 -3.059 1.859 1.00 87.81 81 VAL A O 1
ATOM 654 N N . ASP A 1 82 ? 0.986 -3.897 -0.007 1.00 88.06 82 ASP A N 1
ATOM 655 C CA . ASP A 1 82 ? 1.918 -4.792 0.674 1.00 88.06 82 ASP A CA 1
ATOM 656 C C . ASP A 1 82 ? 3.272 -4.110 0.867 1.00 88.06 82 ASP A C 1
ATOM 658 O O . ASP A 1 82 ? 3.946 -3.737 -0.090 1.00 88.06 82 ASP A O 1
ATOM 662 N N . VAL A 1 83 ? 3.673 -3.951 2.127 1.00 87.00 83 VAL A N 1
ATOM 663 C CA . VAL A 1 83 ? 4.914 -3.262 2.504 1.00 87.00 83 VAL A CA 1
ATOM 664 C C . VAL A 1 83 ? 5.927 -4.181 3.180 1.00 87.00 83 VAL A C 1
ATOM 666 O O . VAL A 1 83 ? 6.906 -3.701 3.765 1.00 87.00 83 VAL A O 1
ATOM 669 N N . ARG A 1 84 ? 5.705 -5.500 3.138 1.00 87.44 84 ARG A N 1
ATOM 670 C CA . ARG A 1 84 ? 6.567 -6.493 3.801 1.00 87.44 84 ARG A CA 1
ATOM 671 C C . ARG A 1 84 ? 8.000 -6.462 3.277 1.00 87.44 84 ARG A C 1
ATOM 673 O O . ARG A 1 84 ? 8.930 -6.566 4.070 1.00 87.44 84 ARG A O 1
ATOM 680 N N . ASP A 1 85 ? 8.164 -6.214 1.981 1.00 83.88 85 ASP A N 1
ATOM 681 C CA . ASP A 1 85 ? 9.472 -6.136 1.320 1.00 83.88 85 ASP A CA 1
ATOM 682 C C . ASP A 1 85 ? 10.122 -4.740 1.414 1.00 83.88 85 ASP A C 1
ATOM 684 O O . ASP A 1 85 ? 11.268 -4.555 0.999 1.00 83.88 85 ASP A O 1
ATOM 688 N N . LEU A 1 86 ? 9.413 -3.743 1.959 1.00 82.81 86 LEU A N 1
ATOM 689 C CA . LEU A 1 86 ? 9.904 -2.371 2.088 1.00 82.81 86 LEU A CA 1
ATOM 690 C C . LEU A 1 86 ? 10.613 -2.147 3.427 1.00 82.81 86 LEU A C 1
ATOM 692 O O . LEU A 1 86 ? 10.128 -2.543 4.491 1.00 82.81 86 LEU A O 1
ATOM 696 N N . ARG A 1 87 ? 11.735 -1.415 3.388 1.00 83.62 87 ARG A N 1
ATOM 697 C CA . ARG A 1 87 ? 12.415 -0.943 4.603 1.00 83.62 87 ARG A CA 1
ATOM 698 C C . ARG A 1 87 ? 11.511 -0.005 5.418 1.00 83.62 87 ARG A C 1
ATOM 700 O O . ARG A 1 87 ? 10.690 0.701 4.831 1.00 83.62 87 ARG A O 1
ATOM 707 N N . PRO A 1 88 ? 11.702 0.088 6.750 1.00 81.06 88 PRO A N 1
ATOM 708 C CA . PRO A 1 88 ? 10.824 0.869 7.622 1.00 81.06 88 PRO A CA 1
ATOM 709 C C . PRO A 1 88 ? 10.636 2.335 7.214 1.00 81.06 88 PRO A C 1
ATOM 711 O O . PRO A 1 88 ? 9.533 2.850 7.333 1.00 81.06 88 PRO A O 1
ATOM 714 N N . GLN A 1 89 ? 11.686 3.014 6.741 1.00 80.94 89 GLN A N 1
ATOM 715 C CA . GLN A 1 89 ? 11.588 4.416 6.315 1.00 80.94 89 GLN A CA 1
ATOM 716 C C . GLN A 1 89 ? 10.666 4.559 5.095 1.00 80.94 89 GLN A C 1
ATOM 718 O O . GLN A 1 89 ? 9.660 5.256 5.165 1.00 80.94 89 GLN A O 1
ATOM 723 N N . ARG A 1 90 ? 10.957 3.794 4.037 1.00 82.50 90 ARG A N 1
ATOM 724 C CA . ARG A 1 90 ? 10.221 3.803 2.766 1.00 82.50 90 ARG A CA 1
ATOM 725 C C . ARG A 1 90 ? 8.769 3.359 2.919 1.00 82.50 90 ARG A C 1
ATOM 727 O O . ARG A 1 90 ? 7.872 3.920 2.309 1.00 82.50 90 ARG A O 1
ATOM 734 N N . ARG A 1 91 ? 8.525 2.367 3.778 1.00 86.56 91 ARG A N 1
ATOM 735 C CA . ARG A 1 91 ? 7.176 1.911 4.126 1.00 86.56 91 ARG A CA 1
ATOM 736 C C . ARG A 1 91 ? 6.297 3.054 4.619 1.00 86.56 91 ARG A C 1
ATOM 738 O O . ARG A 1 91 ? 5.140 3.131 4.233 1.00 86.56 91 ARG A O 1
ATOM 745 N N . HIS A 1 92 ? 6.819 3.889 5.512 1.00 84.31 92 HIS A N 1
ATOM 746 C CA . HIS A 1 92 ? 6.040 4.995 6.054 1.00 84.31 92 HIS A CA 1
ATOM 747 C C . HIS A 1 92 ? 5.741 6.040 4.982 1.00 84.31 92 HIS A C 1
ATOM 749 O O . HIS A 1 92 ? 4.602 6.475 4.897 1.00 84.31 92 HIS A O 1
ATOM 755 N N . GLU A 1 93 ? 6.735 6.387 4.162 1.00 86.00 93 GLU A N 1
ATOM 756 C CA . GLU A 1 93 ? 6.584 7.340 3.055 1.00 86.00 93 GLU A CA 1
ATOM 757 C C . GLU A 1 93 ? 5.497 6.882 2.077 1.00 86.00 93 GLU A C 1
ATOM 759 O O . GLU A 1 93 ? 4.520 7.596 1.881 1.00 86.00 93 GLU A O 1
ATOM 764 N N . VAL A 1 94 ? 5.590 5.644 1.577 1.00 86.88 94 VAL A N 1
ATOM 765 C CA . VAL A 1 94 ? 4.602 5.063 0.653 1.00 86.88 94 VAL A CA 1
ATOM 766 C C . VAL A 1 94 ? 3.190 5.070 1.238 1.00 86.88 94 VAL A C 1
ATOM 768 O O . VAL A 1 94 ? 2.230 5.374 0.535 1.00 86.88 94 VAL A O 1
ATOM 771 N N . LEU A 1 95 ? 3.036 4.700 2.511 1.00 89.12 95 LEU A N 1
ATOM 772 C CA . LEU A 1 95 ? 1.714 4.574 3.125 1.00 89.12 95 LEU A CA 1
ATOM 773 C C . LEU A 1 95 ? 1.071 5.929 3.410 1.00 89.12 95 LEU A C 1
ATOM 775 O O . LEU A 1 95 ? -0.139 6.048 3.233 1.00 89.12 95 LEU A O 1
ATOM 779 N N . LEU A 1 96 ? 1.858 6.919 3.835 1.00 87.69 96 LEU A N 1
ATOM 780 C CA . LEU A 1 96 ? 1.385 8.291 4.023 1.00 87.69 96 LEU A CA 1
ATOM 781 C C . LEU A 1 96 ? 0.997 8.912 2.678 1.00 87.69 96 LEU A C 1
ATOM 783 O O . LEU A 1 96 ? -0.119 9.390 2.541 1.00 87.69 96 LEU A O 1
ATOM 787 N N . GLU A 1 97 ? 1.845 8.788 1.654 1.00 88.56 97 GLU A N 1
ATOM 788 C CA . GLU A 1 97 ? 1.542 9.292 0.307 1.00 88.56 97 GLU A CA 1
ATOM 789 C C . GLU A 1 97 ? 0.298 8.613 -0.290 1.00 88.56 97 GLU A C 1
ATOM 791 O O . GLU A 1 97 ? -0.572 9.273 -0.852 1.00 88.56 97 GLU A O 1
ATOM 796 N N . THR A 1 98 ? 0.153 7.297 -0.100 1.00 89.69 98 THR A N 1
ATOM 797 C CA . THR A 1 98 ? -1.061 6.579 -0.520 1.00 89.69 98 THR A CA 1
ATOM 798 C C . THR A 1 98 ? -2.301 7.096 0.207 1.00 89.69 98 THR A C 1
ATOM 800 O O . THR A 1 98 ? -3.362 7.209 -0.402 1.00 89.69 98 THR A O 1
ATOM 803 N N . PHE A 1 99 ? -2.192 7.389 1.506 1.00 90.00 99 PHE A N 1
ATOM 804 C CA . PHE A 1 99 ? -3.293 7.958 2.275 1.00 90.00 99 PHE A CA 1
ATOM 805 C C . PHE A 1 99 ? -3.654 9.358 1.780 1.00 90.00 99 PHE A C 1
ATOM 807 O O . PHE A 1 99 ? -4.833 9.639 1.581 1.00 90.00 99 PHE A O 1
ATOM 814 N N . ASP A 1 100 ? -2.667 10.214 1.520 1.00 88.50 100 ASP A N 1
ATOM 815 C CA . ASP A 1 100 ? -2.871 11.570 1.007 1.00 88.50 100 ASP A CA 1
ATOM 816 C C . ASP A 1 100 ? -3.659 11.583 -0.309 1.00 88.50 100 ASP A C 1
ATOM 818 O O . ASP A 1 100 ? -4.531 12.435 -0.482 1.00 88.50 100 ASP A O 1
ATOM 822 N N . GLU A 1 101 ? -3.446 10.592 -1.179 1.00 87.31 101 GLU A N 1
ATOM 823 C CA . GLU A 1 101 ? -4.171 10.424 -2.448 1.00 87.31 101 GLU A CA 1
ATOM 824 C C . GLU A 1 101 ? -5.609 9.871 -2.314 1.00 87.31 101 GLU A C 1
ATOM 826 O O . GLU A 1 101 ? -6.322 9.780 -3.319 1.00 87.31 101 GLU A O 1
ATOM 831 N N . LEU A 1 102 ? -6.058 9.485 -1.112 1.00 89.00 102 LEU A N 1
ATOM 832 C CA . LEU A 1 102 ? -7.439 9.043 -0.887 1.00 89.00 102 LEU A CA 1
ATOM 833 C C . LEU A 1 102 ? -8.416 10.222 -0.916 1.00 89.00 102 LEU A C 1
ATOM 835 O O . LEU A 1 102 ? -8.160 11.265 -0.304 1.00 89.00 102 LEU A O 1
ATOM 839 N N . ASP A 1 103 ? -9.574 10.015 -1.536 1.00 89.25 103 ASP A N 1
ATOM 840 C CA . ASP A 1 103 ? -10.747 10.869 -1.369 1.00 89.25 103 ASP A CA 1
ATOM 841 C C . ASP A 1 103 ? -11.503 10.506 -0.070 1.00 89.25 103 ASP A C 1
ATOM 843 O O . ASP A 1 103 ? -11.316 9.441 0.528 1.00 89.25 103 ASP A O 1
ATOM 847 N N . ALA A 1 104 ? -12.379 11.400 0.394 1.00 90.25 104 ALA A N 1
ATOM 848 C CA . ALA A 1 104 ? -13.199 11.166 1.584 1.00 90.25 104 ALA A CA 1
ATOM 849 C C . ALA A 1 104 ? -14.093 9.919 1.418 1.00 90.25 104 ALA A C 1
ATOM 851 O O . ALA A 1 104 ? -14.882 9.809 0.476 1.00 90.25 104 ALA A O 1
ATOM 852 N N . GLY A 1 105 ? -13.995 8.976 2.356 1.00 89.19 105 GLY A N 1
ATOM 853 C CA . GLY A 1 105 ? -14.674 7.679 2.306 1.00 89.19 105 GLY A CA 1
ATOM 854 C C . GLY A 1 105 ? -13.935 6.574 1.556 1.00 89.19 105 GLY A C 1
ATOM 855 O O . GLY A 1 105 ? -14.436 5.448 1.529 1.00 89.19 105 GLY A O 1
ATOM 856 N N . GLU A 1 106 ? -12.771 6.853 0.970 1.00 90.38 106 GLU A N 1
ATOM 857 C CA . GLU A 1 106 ? -11.918 5.828 0.372 1.00 90.38 106 GLU A CA 1
ATOM 858 C C . GLU A 1 106 ? -10.946 5.225 1.394 1.00 90.38 106 GLU A C 1
ATOM 860 O O . GLU A 1 106 ? -10.666 5.784 2.459 1.00 90.38 106 GLU A O 1
ATOM 865 N N . GLY A 1 107 ? -10.411 4.053 1.057 1.00 90.75 107 GLY A N 1
ATOM 866 C CA . GLY A 1 107 ? -9.425 3.373 1.878 1.00 90.75 107 GLY A CA 1
ATOM 867 C C . GLY A 1 107 ? -8.721 2.239 1.149 1.00 90.75 107 GLY A C 1
ATOM 868 O O . GLY A 1 107 ? -9.146 1.786 0.086 1.00 90.75 107 GLY A O 1
ATOM 869 N N . PHE A 1 108 ? -7.642 1.762 1.758 1.00 90.44 108 PHE A N 1
ATOM 870 C CA . PHE A 1 108 ? -6.846 0.642 1.279 1.00 90.44 108 PHE A CA 1
ATOM 871 C C . PHE A 1 108 ? -6.465 -0.297 2.429 1.00 90.44 108 PHE A C 1
ATOM 873 O O . PHE A 1 108 ? -6.433 0.073 3.604 1.00 90.44 108 PHE A O 1
ATOM 880 N N . VAL A 1 109 ? -6.156 -1.547 2.099 1.00 91.19 109 VAL A N 1
ATOM 881 C CA . VAL A 1 109 ? -5.690 -2.556 3.049 1.00 91.19 109 VAL A CA 1
ATOM 882 C C . VAL A 1 109 ? -4.167 -2.547 3.099 1.00 91.19 109 VAL A C 1
ATOM 884 O O . VAL A 1 109 ? -3.504 -2.996 2.170 1.00 91.19 109 VAL A O 1
ATOM 887 N N . LEU A 1 110 ? -3.602 -2.106 4.215 1.00 91.31 110 LEU A N 1
ATOM 888 C C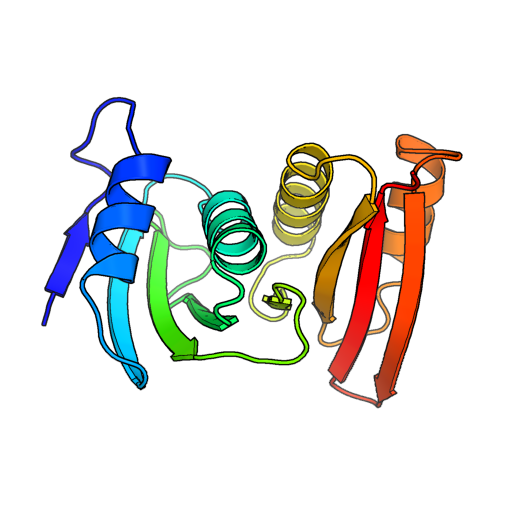A . LEU A 1 110 ? -2.199 -2.319 4.552 1.00 91.31 110 LEU A CA 1
ATOM 889 C C . LEU A 1 110 ? -1.954 -3.800 4.864 1.00 91.31 110 LEU A C 1
ATOM 891 O O . LEU A 1 110 ? -2.631 -4.355 5.732 1.00 91.31 110 LEU A O 1
ATOM 895 N N . ILE A 1 111 ? -0.940 -4.404 4.241 1.00 90.62 111 ILE A N 1
ATOM 896 C CA . ILE A 1 111 ? -0.418 -5.735 4.580 1.00 90.62 111 ILE A CA 1
ATOM 897 C C . ILE A 1 111 ? 1.003 -5.596 5.131 1.00 90.62 111 ILE A C 1
ATOM 899 O O . ILE A 1 111 ? 1.891 -5.069 4.463 1.00 90.62 111 ILE A O 1
ATOM 903 N N . ASN A 1 112 ? 1.221 -6.088 6.352 1.00 90.12 11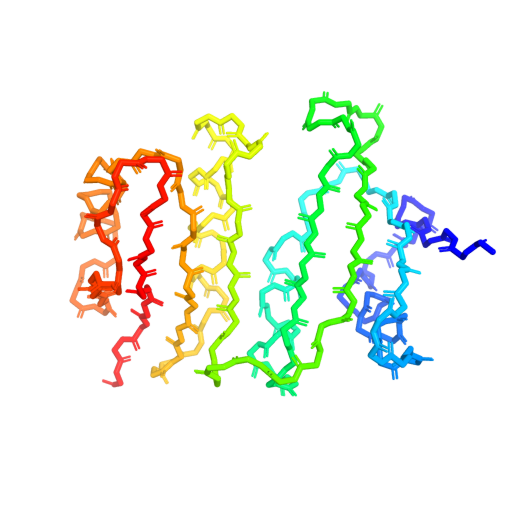2 ASN A N 1
ATOM 904 C CA . ASN A 1 112 ? 2.498 -5.996 7.051 1.00 90.12 112 ASN A CA 1
ATOM 905 C C . ASN A 1 112 ? 2.934 -7.331 7.682 1.00 90.12 112 ASN A C 1
ATOM 907 O O . ASN A 1 112 ? 2.103 -8.170 8.026 1.00 90.12 112 ASN A O 1
ATOM 911 N N . ASP A 1 113 ? 4.242 -7.524 7.865 1.00 88.75 113 ASP A N 1
ATOM 912 C CA . ASP A 1 113 ? 4.851 -8.743 8.423 1.00 88.75 113 ASP A CA 1
ATOM 913 C C . ASP A 1 113 ? 4.813 -8.775 9.962 1.00 88.75 113 ASP A C 1
ATOM 915 O O . ASP A 1 113 ? 4.860 -9.836 10.588 1.00 88.75 113 ASP A O 1
ATOM 919 N N . HIS A 1 114 ? 4.671 -7.605 10.581 1.00 88.31 114 HIS A N 1
ATOM 920 C CA . HIS A 1 114 ? 4.550 -7.412 12.021 1.00 88.31 114 HIS A CA 1
ATOM 921 C C . HIS A 1 114 ? 3.410 -6.450 12.367 1.00 88.31 114 HIS A C 1
ATOM 923 O O . HIS A 1 114 ? 2.821 -5.820 11.491 1.00 88.31 114 HIS A O 1
ATOM 929 N N . ASP A 1 115 ? 3.100 -6.317 13.658 1.00 88.31 115 ASP A N 1
ATOM 930 C CA . ASP A 1 115 ? 2.055 -5.406 14.125 1.00 88.31 115 ASP A CA 1
ATOM 931 C C . ASP A 1 115 ? 2.419 -3.941 13.779 1.00 88.31 115 ASP A C 1
ATOM 933 O O . ASP A 1 115 ? 3.399 -3.414 14.318 1.00 88.31 115 ASP A O 1
ATOM 937 N N . PRO A 1 116 ? 1.653 -3.261 12.903 1.00 88.81 116 PRO A N 1
ATOM 938 C CA . PRO A 1 116 ? 1.906 -1.881 12.478 1.00 88.81 116 PRO A CA 1
ATOM 939 C C . PRO A 1 116 ? 1.502 -0.827 13.530 1.00 88.81 116 PRO A C 1
ATOM 941 O O . PRO A 1 116 ? 1.291 0.335 13.191 1.00 88.81 116 PRO A O 1
ATOM 944 N N . LYS A 1 117 ? 1.402 -1.179 14.816 1.00 88.38 117 LYS A N 1
ATOM 945 C CA . LYS A 1 117 ? 1.065 -0.243 15.901 1.00 88.38 117 LYS A CA 1
ATOM 946 C C . LYS A 1 117 ? 1.848 1.087 15.889 1.00 88.38 117 LYS A C 1
ATOM 948 O O . LYS A 1 117 ? 1.214 2.120 16.104 1.00 88.38 117 LYS A O 1
ATOM 953 N N . PRO A 1 118 ? 3.175 1.130 15.637 1.00 87.69 118 PRO A N 1
ATOM 954 C CA . PRO A 1 118 ? 3.896 2.403 15.538 1.00 87.69 118 PRO A CA 1
ATOM 955 C C . PRO A 1 118 ? 3.391 3.296 14.401 1.00 87.69 118 PRO A C 1
ATOM 957 O O . PRO A 1 118 ? 3.360 4.513 14.549 1.00 87.69 118 PRO A O 1
ATOM 960 N N . LEU A 1 119 ? 2.977 2.689 13.288 1.00 85.94 119 LEU A N 1
ATOM 961 C CA . LEU A 1 119 ? 2.439 3.394 12.135 1.00 85.94 119 LEU A CA 1
ATOM 962 C C . LEU A 1 119 ? 1.028 3.918 12.409 1.00 85.94 119 LEU A C 1
ATOM 964 O O . LEU A 1 119 ? 0.748 5.067 12.094 1.00 85.94 119 LEU A O 1
ATOM 968 N N . TYR A 1 120 ? 0.180 3.128 13.073 1.00 90.06 120 TYR A N 1
ATOM 969 C CA . TYR A 1 120 ? -1.125 3.601 13.545 1.00 90.06 120 TYR A CA 1
ATOM 970 C C . TYR A 1 120 ? -0.993 4.886 14.379 1.00 90.06 120 TYR A C 1
ATOM 972 O O . TYR A 1 120 ? -1.674 5.866 14.107 1.00 90.06 120 TYR A O 1
ATOM 980 N N . HIS A 1 121 ? -0.076 4.909 15.354 1.00 90.00 121 HIS A N 1
ATOM 981 C CA . HIS A 1 121 ? 0.149 6.096 16.188 1.00 90.00 121 HIS A CA 1
ATOM 982 C C . HIS A 1 121 ? 0.684 7.299 15.407 1.00 90.00 121 HIS A C 1
ATOM 984 O O . HIS A 1 121 ? 0.480 8.431 15.831 1.00 90.00 121 HIS A O 1
ATOM 990 N N . ARG A 1 122 ? 1.395 7.058 14.302 1.00 87.94 122 ARG A N 1
ATOM 991 C CA . ARG A 1 122 ? 1.873 8.121 13.422 1.00 87.94 122 ARG A CA 1
ATOM 992 C C . ARG A 1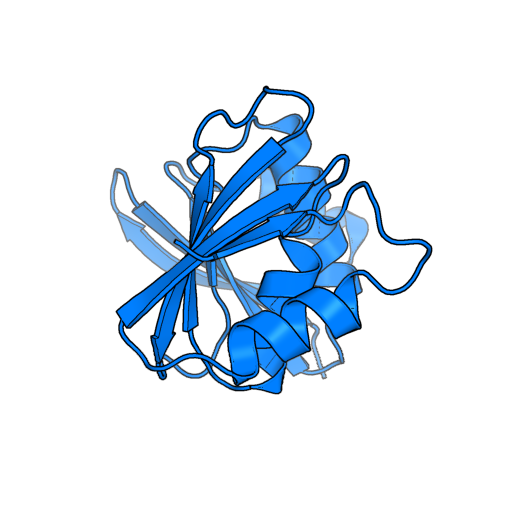 122 ? 0.715 8.743 12.644 1.00 87.94 122 ARG A C 1
ATOM 994 O O . ARG A 1 122 ? 0.526 9.944 12.758 1.00 87.94 122 ARG A O 1
ATOM 1001 N N . PHE A 1 123 ? -0.093 7.931 11.966 1.00 89.38 123 PHE A N 1
ATOM 1002 C CA . PHE A 1 123 ? -1.285 8.415 11.266 1.00 89.38 123 PHE A CA 1
ATOM 1003 C C . PHE A 1 123 ? -2.257 9.148 12.197 1.00 89.38 123 PHE A C 1
ATOM 1005 O O . PHE A 1 123 ? -2.703 10.239 11.878 1.00 89.38 123 PHE A O 1
ATOM 1012 N N . ASP A 1 124 ? -2.539 8.589 13.376 1.00 89.50 124 ASP A N 1
ATOM 1013 C CA . ASP A 1 124 ? -3.425 9.212 14.372 1.00 89.50 124 ASP A CA 1
ATOM 1014 C C . ASP A 1 124 ? -2.924 10.602 14.812 1.00 89.50 124 ASP A C 1
ATOM 1016 O O . ASP A 1 124 ? -3.716 11.509 15.060 1.00 89.50 124 ASP A O 1
ATOM 1020 N N . ALA A 1 125 ? -1.600 10.786 14.873 1.00 88.31 125 ALA A N 1
ATOM 1021 C CA . ALA A 1 125 ? -0.985 12.057 15.233 1.00 88.31 125 ALA A CA 1
ATOM 1022 C C . ALA A 1 125 ? -0.906 13.064 14.070 1.00 88.31 125 ALA A C 1
ATOM 1024 O O . ALA A 1 125 ? -0.983 14.264 14.333 1.00 88.31 125 ALA A O 1
ATOM 1025 N N . GLU A 1 126 ? -0.709 12.601 12.830 1.00 86.38 126 GLU A N 1
ATOM 1026 C CA . GLU A 1 126 ? -0.541 13.455 11.639 1.00 86.38 126 GLU A CA 1
ATOM 1027 C C . GLU A 1 126 ? -1.886 13.839 10.999 1.00 86.38 126 GLU A C 1
ATOM 1029 O O . GLU A 1 126 ? -2.132 15.021 10.765 1.00 86.38 126 GLU A O 1
ATOM 1034 N N . GLU A 1 127 ? -2.788 12.873 10.819 1.00 85.69 127 GLU A N 1
ATOM 1035 C CA . GLU A 1 127 ? -4.038 13.019 10.051 1.00 85.69 127 GLU A CA 1
ATOM 1036 C C . GLU A 1 127 ? -5.256 13.358 10.924 1.00 85.69 127 GLU A C 1
ATOM 1038 O O . GLU A 1 127 ? -6.287 13.842 10.454 1.00 85.69 127 GLU A O 1
ATOM 1043 N N . GLY A 1 128 ? -5.158 13.101 12.230 1.00 84.69 128 GLY A N 1
ATOM 1044 C CA . GLY A 1 128 ? -6.189 13.451 13.199 1.00 84.69 128 GLY A CA 1
ATOM 1045 C C . GLY A 1 128 ? -7.561 12.815 12.901 1.00 84.69 128 GLY A C 1
ATOM 1046 O O . GLY A 1 128 ? -7.647 11.606 12.688 1.00 84.69 128 GLY A O 1
ATOM 1047 N N . PRO A 1 129 ? -8.669 13.581 12.952 1.00 85.56 129 PRO A N 1
ATOM 1048 C CA . PRO A 1 129 ? -10.027 13.027 12.968 1.00 85.56 129 PRO A CA 1
ATOM 1049 C C . PRO A 1 129 ? -10.482 12.416 11.636 1.00 85.56 129 PRO A C 1
ATOM 1051 O O . PRO A 1 129 ? -11.480 11.697 11.618 1.00 85.56 129 PRO A O 1
ATOM 1054 N N . GLU A 1 130 ? -9.790 12.712 10.536 1.00 86.31 130 GLU A N 1
ATOM 1055 C CA . GLU A 1 130 ? -10.115 12.185 9.207 1.00 86.31 130 GLU A CA 1
ATOM 1056 C C . GLU A 1 130 ? -9.573 10.764 9.014 1.00 86.31 130 GLU A C 1
ATOM 1058 O O . GLU A 1 130 ? -10.032 10.042 8.135 1.00 86.31 130 GLU A O 1
ATOM 1063 N N . PHE A 1 131 ? -8.642 10.318 9.855 1.00 92.69 131 PHE A N 1
ATOM 1064 C CA . PHE A 1 131 ? -8.051 8.993 9.758 1.00 92.69 131 PHE A CA 1
ATOM 1065 C C . PHE A 1 131 ? -8.903 7.912 10.425 1.00 92.69 131 PHE A C 1
ATOM 1067 O O . PHE A 1 131 ? -9.329 8.013 11.577 1.00 92.69 131 PHE A O 1
ATOM 1074 N N . THR A 1 132 ? -9.093 6.814 9.698 1.00 93.62 132 THR A N 1
ATOM 1075 C CA . THR A 1 132 ? -9.758 5.607 10.187 1.00 93.62 132 THR A CA 1
ATOM 1076 C C . THR A 1 132 ? -8.833 4.402 10.067 1.00 93.62 132 THR A C 1
ATOM 1078 O O . THR A 1 132 ? -8.088 4.248 9.096 1.00 93.62 132 THR A O 1
ATOM 1081 N N . TRP A 1 133 ? -8.888 3.529 11.075 1.00 94.25 133 TRP A N 1
ATOM 1082 C CA . TRP A 1 133 ? -8.075 2.320 11.137 1.00 94.25 133 TRP A CA 1
ATOM 1083 C C . TRP A 1 133 ? -8.876 1.140 11.675 1.00 94.25 133 TRP A C 1
ATOM 1085 O O . TRP A 1 133 ? -9.344 1.154 12.817 1.00 94.25 133 TRP A O 1
ATOM 1095 N N . GLU A 1 134 ? -8.967 0.070 10.893 1.00 93.50 134 GLU A N 1
ATOM 1096 C CA . GLU A 1 134 ? -9.644 -1.160 11.292 1.00 93.50 134 GLU A CA 1
ATOM 1097 C C . GLU A 1 134 ? -8.767 -2.376 11.002 1.00 93.50 134 GLU A C 1
ATOM 1099 O O . GLU A 1 134 ? -8.405 -2.663 9.865 1.00 93.50 134 GLU A O 1
ATOM 1104 N N . TYR A 1 135 ? -8.445 -3.161 12.027 1.00 93.25 135 TYR A N 1
ATOM 1105 C CA . TYR A 1 135 ? -7.711 -4.401 11.805 1.00 93.25 135 TYR A CA 1
ATOM 1106 C C . TYR A 1 135 ? -8.597 -5.458 11.149 1.00 93.25 135 TYR A C 1
ATOM 1108 O O . TYR A 1 135 ? -9.567 -5.920 11.745 1.00 93.25 135 TYR A O 1
ATOM 1116 N N . ARG A 1 136 ? -8.192 -5.905 9.960 1.00 91.94 136 ARG A N 1
ATOM 1117 C CA . ARG A 1 136 ? -8.801 -7.028 9.239 1.00 91.94 136 ARG A CA 1
ATOM 1118 C C . ARG A 1 136 ? -8.181 -8.362 9.645 1.00 91.94 136 ARG A C 1
ATOM 1120 O O . ARG A 1 136 ? -8.880 -9.366 9.720 1.00 91.94 136 ARG A O 1
ATOM 1127 N N . GLN A 1 137 ? -6.884 -8.374 9.955 1.00 91.62 137 GLN A N 1
ATOM 1128 C CA . GLN A 1 137 ? -6.171 -9.579 10.373 1.00 91.62 137 GLN A CA 1
ATOM 1129 C C . GLN A 1 137 ? -5.042 -9.255 11.351 1.00 91.62 137 GLN A C 1
A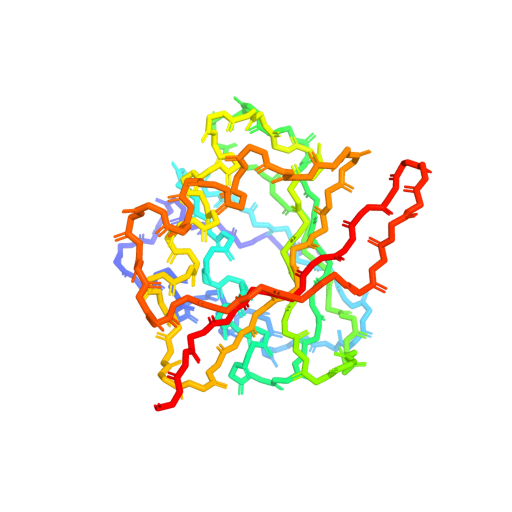TOM 1131 O O . GLN A 1 137 ? -4.292 -8.298 11.166 1.00 91.62 137 GLN A O 1
ATOM 1136 N N . LYS A 1 138 ? -4.913 -10.088 12.389 1.00 92.12 138 LYS A N 1
ATOM 1137 C CA . LYS A 1 138 ? -3.850 -10.020 13.401 1.00 92.12 138 LYS A CA 1
ATOM 1138 C C . LYS A 1 138 ? -3.277 -11.412 13.639 1.00 92.12 138 LYS A C 1
ATOM 1140 O O . LYS A 1 138 ? -3.587 -12.053 14.644 1.00 92.12 138 LYS A O 1
ATOM 1145 N N . SER A 1 139 ? -2.492 -11.912 12.693 1.00 87.56 139 SER A N 1
ATOM 1146 C CA . SER A 1 139 ? -1.869 -13.232 12.791 1.00 87.56 139 SER A CA 1
ATOM 1147 C C . SER A 1 139 ? -0.345 -13.099 12.755 1.00 87.56 139 SER A C 1
ATOM 1149 O O . SER A 1 139 ? 0.167 -12.231 12.053 1.00 87.56 139 SER A O 1
ATOM 1151 N N . PRO A 1 140 ? 0.414 -13.932 13.493 1.00 82.62 140 PRO A N 1
ATOM 1152 C CA . PRO A 1 140 ? 1.872 -13.918 13.397 1.00 82.62 140 PRO A CA 1
ATOM 1153 C C . PRO A 1 140 ? 2.330 -14.103 11.941 1.00 82.62 140 PRO A C 1
ATOM 1155 O O . PRO A 1 140 ? 1.991 -15.107 11.319 1.00 82.62 140 PRO A O 1
ATOM 1158 N N . GLY A 1 141 ? 3.080 -13.133 11.411 1.00 81.31 141 GLY A N 1
ATOM 1159 C CA . GLY A 1 141 ? 3.596 -13.127 10.036 1.00 81.31 141 GLY A CA 1
ATOM 1160 C C . GLY A 1 141 ? 2.700 -12.455 8.988 1.00 81.31 141 GLY A C 1
ATOM 1161 O O . GLY A 1 141 ? 3.180 -12.190 7.888 1.00 81.31 141 GLY A O 1
ATOM 1162 N N . GLU A 1 142 ? 1.438 -12.145 9.303 1.00 88.62 142 GLU A N 1
ATOM 1163 C CA . GLU A 1 142 ? 0.565 -11.374 8.410 1.00 88.62 142 GLU A CA 1
ATOM 1164 C C . GLU A 1 142 ? -0.454 -10.540 9.200 1.00 88.62 142 GLU A C 1
ATOM 1166 O O . GLU A 1 142 ? -1.387 -11.049 9.834 1.00 88.62 142 GLU A O 1
ATOM 1171 N N . PHE A 1 143 ? -0.272 -9.225 9.132 1.00 92.50 143 PHE A N 1
ATOM 1172 C CA . PHE A 1 143 ? -1.155 -8.225 9.707 1.00 92.50 143 PHE A CA 1
ATOM 1173 C C . PHE A 1 143 ? -1.818 -7.451 8.582 1.00 92.50 143 PHE A C 1
ATOM 1175 O O . PHE A 1 143 ? -1.137 -6.927 7.703 1.00 92.50 143 PHE A O 1
ATOM 1182 N N . ARG A 1 144 ? -3.147 -7.360 8.635 1.00 92.94 144 ARG A N 1
ATOM 1183 C CA . ARG A 1 144 ? -3.933 -6.576 7.686 1.00 92.94 144 ARG A CA 1
ATOM 1184 C C . ARG A 1 144 ? -4.705 -5.504 8.424 1.00 92.94 144 ARG A C 1
ATOM 1186 O O . ARG A 1 144 ? -5.430 -5.816 9.375 1.00 92.94 144 ARG A O 1
ATOM 1193 N N . ALA A 1 145 ? -4.585 -4.265 7.977 1.00 93.12 145 ALA A N 1
ATOM 1194 C CA . ALA A 1 145 ? -5.358 -3.151 8.499 1.00 93.12 145 ALA A CA 1
ATOM 1195 C C . ALA A 1 145 ? -5.975 -2.365 7.348 1.00 93.12 145 ALA A C 1
ATOM 1197 O O . ALA A 1 145 ? -5.281 -2.001 6.409 1.00 93.12 145 ALA A O 1
ATOM 1198 N N . LEU A 1 146 ? -7.278 -2.127 7.423 1.00 92.50 146 LEU A N 1
ATOM 1199 C CA . LEU A 1 146 ? -7.937 -1.146 6.586 1.00 92.50 146 LEU A CA 1
ATOM 1200 C C . LEU A 1 146 ? -7.578 0.241 7.112 1.00 92.50 146 LEU A C 1
ATOM 1202 O O . LEU A 1 146 ? -7.855 0.555 8.271 1.00 92.50 146 LEU A O 1
ATOM 1206 N N . VAL A 1 147 ? -6.967 1.027 6.242 1.00 93.06 147 VAL A N 1
ATOM 1207 C CA . VAL A 1 147 ? -6.651 2.435 6.428 1.00 93.06 147 VAL A CA 1
ATOM 1208 C C . VAL A 1 147 ? -7.581 3.227 5.520 1.00 93.06 147 VAL A C 1
ATOM 1210 O O . VAL A 1 147 ? -7.683 2.898 4.340 1.00 93.06 147 VAL A O 1
ATOM 1213 N N . GLY A 1 148 ? -8.266 4.245 6.030 1.00 93.31 148 GLY A N 1
ATOM 1214 C CA . GLY A 1 148 ? -9.181 5.032 5.198 1.00 93.31 148 GLY A CA 1
ATOM 1215 C C . GLY A 1 148 ? -9.404 6.448 5.696 1.00 93.31 148 GLY A C 1
ATOM 1216 O O . GLY A 1 148 ? -9.141 6.739 6.867 1.00 93.31 148 GLY A O 1
ATOM 1217 N N . LYS A 1 149 ? -9.918 7.303 4.812 1.00 92.00 149 LYS A N 1
ATOM 1218 C CA . LYS A 1 149 ? -10.352 8.663 5.142 1.00 92.00 149 LYS A CA 1
ATOM 1219 C C . LYS A 1 149 ? -11.838 8.690 5.479 1.00 92.00 149 LYS A C 1
ATOM 1221 O O . LYS A 1 149 ? -12.654 8.095 4.776 1.00 92.00 149 LYS A O 1
ATOM 1226 N N . ALA A 1 150 ? -12.194 9.376 6.558 1.00 89.12 150 ALA A N 1
ATOM 1227 C CA . ALA A 1 150 ? -13.575 9.599 6.964 1.00 89.12 150 ALA A CA 1
ATOM 1228 C C . ALA A 1 150 ? -14.357 10.387 5.891 1.00 89.12 150 ALA A C 1
ATOM 1230 O O . ALA A 1 150 ? -13.763 11.058 5.047 1.00 89.12 150 ALA A O 1
ATOM 1231 N N . GLN A 1 151 ? -15.689 10.259 5.914 1.00 75.75 151 GLN A N 1
ATOM 1232 C CA . GLN A 1 151 ? -16.613 10.988 5.029 1.00 75.75 151 GLN A CA 1
ATOM 1233 C C . GLN A 1 151 ? -16.962 12.380 5.551 1.00 75.75 151 GLN A C 1
ATOM 1235 O O . GLN A 1 151 ? -16.992 12.546 6.793 1.00 75.75 151 GLN A O 1
#

Foldseek 3Di:
DAEAEPVPDPDPSLVSVLVVLVVDDAFDKYKYWAQDDCLLSQQVSCQVVLWEKDKDWPQQPDVRTIMIIGTHGHDPNHYEGECANPDPVVSLVSVVSSAVPADAPHKHKYKYQADCVVSVVVCCVPVPPQWDWDWPDDDHGITIIIIHGHD